Protein AF-A0AAU9QRF2-F1 (afdb_monomer_lite)

Foldseek 3Di:
DPPPPDAPDPLLVLLLVLCVVQPDDCCQNVDSVSSLVLLLVLLVCQQQVHDDDPSSVCSCVVSQQWPDDPCDPVHGTDGDPVVVVSNVVVVVD

Organism: NCBI:txid766224

Structure (mmCIF, N/CA/C/O backbone):
data_AF-A0AAU9QRF2-F1
#
_entry.id   AF-A0AAU9QRF2-F1
#
loop_
_atom_site.group_PDB
_atom_site.id
_atom_site.type_symbol
_atom_site.label_atom_id
_atom_site.label_alt_id
_atom_site.label_comp_id
_atom_site.label_asym_id
_atom_site.label_entity_id
_atom_site.label_seq_id
_atom_site.pdbx_PDB_ins_code
_atom_site.Cartn_x
_atom_site.Cartn_y
_atom_site.Cartn_z
_atom_site.occupancy
_atom_site.B_iso_or_equiv
_atom_site.auth_seq_id
_atom_site.auth_comp_id
_atom_site.auth_asym_id
_atom_site.auth_atom_id
_atom_site.pdbx_PDB_model_num
ATOM 1 N N . MET A 1 1 ? -15.509 -5.361 21.537 1.00 34.94 1 MET A N 1
ATOM 2 C CA . MET A 1 1 ? -16.467 -4.888 20.519 1.00 34.94 1 MET A CA 1
ATOM 3 C C . MET A 1 1 ? -15.704 -4.816 19.217 1.00 34.94 1 MET A C 1
ATOM 5 O O . MET A 1 1 ? -14.886 -3.920 19.064 1.00 34.94 1 MET A O 1
ATOM 9 N N . GLU A 1 2 ? -15.878 -5.808 18.352 1.00 42.56 2 GLU A N 1
ATOM 10 C CA . GLU A 1 2 ? -15.357 -5.758 16.988 1.00 42.56 2 GLU A CA 1
ATOM 11 C C . GLU A 1 2 ? -16.304 -4.854 16.198 1.00 42.56 2 GLU A C 1
ATOM 13 O O . GLU A 1 2 ? -17.461 -5.195 15.971 1.00 42.56 2 GLU A O 1
ATOM 18 N N . THR A 1 3 ? -15.869 -3.636 15.890 1.00 52.47 3 THR A N 1
ATOM 19 C CA . THR A 1 3 ? -16.588 -2.766 14.958 1.00 52.47 3 THR A CA 1
ATOM 20 C C . THR A 1 3 ? -16.525 -3.407 13.579 1.00 52.47 3 THR A C 1
ATOM 22 O O . THR A 1 3 ? -15.432 -3.544 13.030 1.00 52.47 3 THR A O 1
ATOM 25 N N . GLU A 1 4 ? -17.673 -3.797 13.021 1.00 57.62 4 GLU A N 1
ATOM 26 C CA . GLU A 1 4 ? -17.783 -4.210 11.620 1.00 57.62 4 GLU A CA 1
ATOM 27 C C . GLU A 1 4 ? -17.302 -3.056 10.730 1.00 57.62 4 GLU A C 1
ATOM 29 O O . GLU A 1 4 ? -17.999 -2.066 10.502 1.00 57.62 4 GLU A O 1
ATOM 34 N N . GLN A 1 5 ? -16.059 -3.148 10.264 1.00 62.62 5 GLN A N 1
ATOM 35 C CA . GLN A 1 5 ? -15.501 -2.191 9.326 1.00 62.62 5 GLN A CA 1
ATOM 36 C C . GLN A 1 5 ? -16.212 -2.399 7.982 1.00 62.62 5 GLN A C 1
ATOM 38 O O . GLN A 1 5 ? -15.988 -3.393 7.293 1.00 62.62 5 GLN A O 1
ATOM 43 N N . GLN A 1 6 ? -17.093 -1.474 7.598 1.00 67.81 6 GLN A N 1
ATOM 44 C CA . GLN A 1 6 ? -17.797 -1.566 6.320 1.00 67.81 6 GLN A CA 1
ATOM 45 C C . GLN A 1 6 ? -16.833 -1.243 5.167 1.00 67.81 6 GLN A C 1
ATOM 47 O O . GLN A 1 6 ? -16.531 -0.081 4.883 1.00 67.81 6 GLN A O 1
ATOM 52 N N . PHE A 1 7 ? -16.322 -2.279 4.501 1.00 78.44 7 PHE A N 1
ATOM 53 C CA . PHE A 1 7 ? -15.449 -2.124 3.339 1.00 78.44 7 PHE A CA 1
ATOM 54 C C . PHE A 1 7 ? -16.259 -1.752 2.098 1.00 78.44 7 PHE A C 1
ATOM 56 O O . PHE A 1 7 ? -17.249 -2.401 1.765 1.00 78.44 7 PHE A O 1
ATOM 63 N N . LYS A 1 8 ? -15.819 -0.714 1.376 1.00 78.94 8 LYS A N 1
ATOM 64 C CA . LYS A 1 8 ? -16.494 -0.267 0.147 1.00 78.94 8 LYS A CA 1
ATOM 65 C C . LYS A 1 8 ? -16.282 -1.228 -1.027 1.00 78.94 8 LYS A C 1
ATOM 67 O O . LYS A 1 8 ? -17.081 -1.227 -1.955 1.00 78.94 8 LYS A O 1
ATOM 72 N N . ASN A 1 9 ? -15.193 -2.000 -1.021 1.00 85.94 9 ASN A N 1
ATOM 73 C CA . ASN A 1 9 ? -14.857 -2.977 -2.057 1.00 85.94 9 ASN A CA 1
ATOM 74 C C . ASN A 1 9 ? -13.866 -4.039 -1.525 1.00 85.94 9 ASN A C 1
ATOM 76 O O . ASN A 1 9 ? -13.371 -3.938 -0.405 1.00 85.94 9 ASN A O 1
ATOM 80 N N . GLN A 1 10 ? -13.551 -5.047 -2.345 1.00 89.00 10 GLN A N 1
ATOM 81 C CA . GLN A 1 10 ? -12.631 -6.134 -1.977 1.00 89.00 10 GLN A CA 1
ATOM 82 C C . GLN A 1 10 ? -11.171 -5.680 -1.790 1.00 89.00 10 GLN A C 1
ATOM 84 O O . GLN A 1 10 ? -10.466 -6.228 -0.948 1.00 89.00 10 GLN A O 1
ATOM 89 N N . ILE A 1 11 ? -10.708 -4.666 -2.529 1.00 90.88 11 ILE A N 1
ATOM 90 C CA . ILE A 1 11 ? -9.347 -4.120 -2.374 1.00 90.88 11 ILE A CA 1
ATOM 91 C C . ILE A 1 11 ? -9.194 -3.468 -0.997 1.00 90.88 11 ILE A C 1
ATOM 93 O O . ILE A 1 11 ? -8.170 -3.640 -0.344 1.00 90.88 11 ILE A O 1
ATOM 97 N N . ASP A 1 12 ? -10.220 -2.764 -0.528 1.00 93.06 12 ASP A N 1
ATOM 98 C CA . ASP A 1 12 ? -10.247 -2.138 0.791 1.00 93.06 12 ASP A CA 1
ATOM 99 C C . ASP A 1 12 ? -10.075 -3.171 1.910 1.00 93.06 12 ASP A C 1
ATOM 101 O O . ASP A 1 12 ? -9.296 -2.947 2.836 1.00 93.06 12 ASP A O 1
ATOM 105 N N . GLN A 1 13 ? -10.742 -4.320 1.783 1.00 92.19 13 GLN A N 1
ATOM 106 C CA . GLN A 1 13 ? -10.588 -5.435 2.713 1.00 92.19 13 GLN A CA 1
ATOM 107 C C . GLN A 1 13 ? -9.174 -6.030 2.655 1.00 92.19 13 GLN A C 1
ATOM 109 O O . GLN A 1 13 ? -8.562 -6.247 3.696 1.00 92.19 13 GLN A O 1
ATOM 114 N N . ILE A 1 14 ? -8.619 -6.239 1.456 1.00 93.62 14 ILE A N 1
ATOM 115 C CA . ILE A 1 14 ? -7.247 -6.748 1.286 1.00 93.62 14 ILE A CA 1
ATOM 116 C C . ILE A 1 14 ? -6.232 -5.810 1.947 1.00 93.62 14 ILE A C 1
ATOM 118 O O . ILE A 1 14 ? -5.349 -6.263 2.674 1.00 93.62 14 ILE A O 1
ATOM 122 N N . ILE A 1 15 ? -6.356 -4.499 1.719 1.00 94.75 15 ILE A N 1
ATOM 123 C CA . ILE A 1 15 ? -5.468 -3.498 2.320 1.00 94.75 15 ILE A CA 1
ATOM 124 C C . ILE A 1 15 ? -5.584 -3.546 3.843 1.00 94.75 15 ILE A C 1
ATOM 126 O O . ILE A 1 15 ? -4.559 -3.599 4.522 1.00 94.75 15 ILE A O 1
ATOM 130 N N . TYR A 1 16 ? -6.807 -3.569 4.375 1.00 95.12 16 TYR A N 1
ATOM 131 C CA . TYR A 1 16 ? -7.024 -3.661 5.814 1.00 95.12 16 TYR A CA 1
ATOM 132 C C . TYR A 1 16 ? -6.375 -4.907 6.413 1.00 95.12 16 TYR A C 1
ATOM 134 O O . TYR A 1 16 ? -5.611 -4.802 7.368 1.00 95.12 16 TYR A O 1
ATOM 142 N N . ASP A 1 17 ? -6.608 -6.075 5.820 1.00 94.25 17 ASP A N 1
ATOM 143 C CA . ASP A 1 17 ? -6.053 -7.338 6.298 1.00 94.25 17 ASP A CA 1
ATOM 144 C C . ASP A 1 17 ? -4.522 -7.346 6.282 1.00 94.25 17 ASP A C 1
ATOM 146 O O . ASP A 1 17 ? -3.895 -7.802 7.240 1.00 94.25 17 ASP A O 1
ATOM 150 N N . LEU A 1 18 ? -3.904 -6.835 5.213 1.00 95.44 18 LEU A N 1
ATOM 151 C CA . LEU A 1 18 ? -2.447 -6.778 5.089 1.00 95.44 18 LEU A CA 1
ATOM 152 C C . LEU A 1 18 ? -1.825 -5.885 6.162 1.00 95.44 18 LEU A C 1
ATOM 154 O O . LEU A 1 18 ? -0.845 -6.282 6.796 1.00 95.44 18 LEU A O 1
ATOM 158 N N . PHE A 1 19 ? -2.382 -4.693 6.380 1.00 95.56 19 PHE A N 1
ATOM 159 C CA . PHE A 1 19 ? -1.849 -3.748 7.358 1.00 95.56 19 PHE A CA 1
ATOM 160 C C . PHE A 1 19 ? -2.132 -4.187 8.792 1.00 95.56 19 PHE A C 1
ATOM 162 O O . PHE A 1 19 ? -1.208 -4.194 9.600 1.00 95.56 19 PHE A O 1
ATOM 169 N N . SER A 1 20 ? -3.351 -4.628 9.099 1.00 93.00 20 SER A N 1
ATOM 170 C CA . SER A 1 20 ? -3.725 -5.082 10.444 1.00 93.00 20 SER A CA 1
ATOM 171 C C . SER A 1 20 ? -2.916 -6.298 10.903 1.00 93.00 20 SER A C 1
ATOM 173 O O . SER A 1 20 ? -2.643 -6.437 12.091 1.00 93.00 20 SER A O 1
ATOM 175 N N . LYS A 1 21 ? -2.491 -7.171 9.978 1.00 92.56 21 LYS A N 1
ATOM 176 C CA . LYS A 1 21 ? -1.693 -8.366 10.309 1.00 92.56 21 LYS A CA 1
ATOM 177 C C . LYS A 1 21 ? -0.188 -8.108 10.380 1.00 92.56 21 LYS A C 1
ATOM 179 O O . LYS A 1 21 ? 0.515 -8.858 11.051 1.00 92.56 21 LYS A O 1
ATOM 184 N N . ARG A 1 22 ? 0.335 -7.121 9.642 1.00 91.38 22 ARG A N 1
ATOM 185 C CA . ARG A 1 22 ? 1.788 -6.993 9.395 1.00 91.38 22 ARG A CA 1
ATOM 186 C C . ARG A 1 22 ? 2.393 -5.677 9.856 1.00 91.38 22 ARG A C 1
ATOM 188 O O . ARG A 1 22 ? 3.605 -5.619 10.059 1.00 91.38 22 ARG A O 1
ATOM 195 N N . TRP A 1 23 ? 1.599 -4.618 9.974 1.00 92.00 23 TRP A N 1
ATOM 196 C CA . TRP A 1 23 ? 2.092 -3.294 10.326 1.00 92.00 23 TRP A CA 1
ATOM 197 C C . TRP A 1 23 ? 2.022 -3.065 11.834 1.00 92.00 23 TRP A C 1
ATOM 199 O O . TRP A 1 23 ? 0.992 -3.291 12.460 1.00 92.00 23 TRP A O 1
ATOM 209 N N . VAL A 1 24 ? 3.114 -2.561 12.409 1.00 87.88 24 VAL A N 1
ATOM 210 C CA . VAL A 1 24 ? 3.178 -2.170 13.821 1.00 87.88 24 VAL A CA 1
ATOM 211 C C . VAL A 1 24 ? 3.185 -0.648 13.892 1.00 87.88 24 VAL A C 1
ATOM 213 O O . VAL A 1 24 ? 4.109 -0.004 13.397 1.00 87.88 24 VAL A O 1
ATOM 216 N N . GLY A 1 25 ? 2.136 -0.072 14.480 1.00 87.31 25 GLY A N 1
ATOM 217 C CA . GLY A 1 25 ? 1.992 1.371 14.667 1.00 87.31 25 GLY A CA 1
ATOM 218 C C . GLY A 1 25 ? 0.564 1.851 14.428 1.00 87.31 25 GLY A C 1
ATOM 219 O O . GLY A 1 25 ? 0.086 1.862 13.293 1.00 87.31 25 GLY A O 1
ATOM 220 N N . GLU A 1 26 ? -0.082 2.311 15.499 1.00 86.56 26 GLU A N 1
ATOM 221 C CA . GLU A 1 26 ? -1.483 2.750 15.484 1.00 86.56 26 GLU A CA 1
ATOM 222 C C . GLU A 1 26 ? -1.731 3.941 14.560 1.00 86.56 26 GLU A C 1
ATOM 224 O O . GLU A 1 26 ? -2.811 4.065 13.997 1.00 86.56 26 GLU A O 1
ATOM 229 N N . SER A 1 27 ? -0.726 4.787 14.322 1.00 89.19 27 SER A N 1
ATOM 230 C CA . SER A 1 27 ? -0.856 5.930 13.409 1.00 89.19 27 SER A CA 1
ATOM 231 C C . SER A 1 27 ? -1.194 5.529 11.969 1.00 89.19 27 SER A C 1
ATOM 233 O O . SER A 1 27 ? -1.766 6.332 11.234 1.00 89.19 27 SER A O 1
ATOM 235 N N . VAL A 1 28 ? -0.853 4.301 11.566 1.00 90.94 28 VAL A N 1
ATOM 236 C CA . VAL A 1 28 ? -1.178 3.744 10.247 1.00 90.94 28 VAL A CA 1
ATOM 237 C C . VAL A 1 28 ? -2.383 2.813 10.326 1.00 90.94 28 VAL A C 1
ATOM 239 O O . VAL A 1 28 ? -3.204 2.816 9.414 1.00 90.94 28 VAL A O 1
ATOM 242 N N . THR A 1 29 ? -2.513 2.025 11.397 1.00 92.94 29 THR A N 1
ATOM 243 C CA . THR A 1 29 ? -3.589 1.031 11.524 1.00 92.94 29 THR A CA 1
ATOM 244 C C . THR A 1 29 ? -4.896 1.587 12.099 1.00 92.94 29 THR A C 1
ATOM 246 O O . THR A 1 29 ? -5.891 0.870 12.131 1.00 92.94 29 THR A O 1
ATOM 249 N N . CYS A 1 30 ? -4.943 2.863 12.498 1.00 90.06 30 CYS A N 1
ATOM 250 C CA . CYS A 1 30 ? -6.137 3.500 13.066 1.00 90.06 30 CYS A CA 1
ATOM 251 C C . CYS A 1 30 ? -7.321 3.607 12.097 1.00 90.06 30 CYS A C 1
ATOM 253 O O . CYS A 1 30 ? -8.461 3.759 12.531 1.00 90.06 30 CYS A O 1
ATOM 255 N N . SER A 1 31 ? -7.072 3.589 10.786 1.00 92.81 31 SER A N 1
ATOM 256 C CA . SER A 1 31 ? -8.126 3.693 9.780 1.00 92.81 31 SER A CA 1
ATOM 257 C C . SER A 1 31 ? -7.680 3.142 8.432 1.00 92.81 31 SER A C 1
ATOM 259 O O . SER A 1 31 ? -6.505 3.199 8.068 1.00 92.81 31 SER A O 1
ATOM 261 N N . LEU A 1 32 ? -8.648 2.677 7.643 1.00 93.06 32 LEU A N 1
ATOM 262 C CA . LEU A 1 32 ? -8.404 2.236 6.272 1.00 93.06 32 LEU A CA 1
ATOM 263 C C . LEU A 1 32 ? -7.797 3.348 5.400 1.00 93.06 32 LEU A C 1
ATOM 265 O O . LEU A 1 32 ? -6.944 3.074 4.558 1.00 93.06 32 LEU A O 1
ATOM 269 N N . ASP A 1 33 ? -8.200 4.603 5.599 1.00 93.00 33 ASP A N 1
ATOM 270 C CA . ASP A 1 33 ? -7.651 5.727 4.836 1.00 93.00 33 ASP A CA 1
ATOM 271 C C . ASP A 1 33 ? -6.177 5.984 5.185 1.00 93.00 33 ASP A C 1
ATOM 273 O O . ASP A 1 33 ? -5.372 6.237 4.285 1.00 93.00 33 ASP A O 1
ATOM 277 N N . ALA A 1 34 ? -5.783 5.830 6.456 1.00 94.19 34 ALA A N 1
ATOM 278 C CA . ALA A 1 34 ? -4.379 5.893 6.864 1.00 94.19 34 ALA A CA 1
ATOM 279 C C . ALA A 1 34 ? -3.550 4.754 6.244 1.00 94.19 34 ALA A C 1
ATOM 281 O O . ALA A 1 34 ? -2.464 5.003 5.712 1.00 94.19 34 ALA A O 1
ATOM 282 N N . MET A 1 35 ? -4.087 3.531 6.215 1.00 95.62 35 MET A N 1
ATOM 283 C CA . MET A 1 35 ? -3.447 2.385 5.555 1.00 95.62 35 MET A CA 1
ATOM 284 C C . MET A 1 35 ? -3.277 2.618 4.047 1.00 95.62 35 MET A C 1
ATOM 286 O O . MET A 1 35 ? -2.188 2.426 3.505 1.00 95.62 35 MET A O 1
ATOM 290 N N . LYS A 1 36 ? -4.319 3.105 3.358 1.00 95.56 36 LYS A N 1
ATOM 291 C CA . LYS A 1 36 ? -4.259 3.455 1.928 1.00 95.56 36 LYS A CA 1
ATOM 292 C C . LYS A 1 36 ? -3.242 4.557 1.652 1.00 95.56 36 LYS A C 1
ATOM 294 O O . LYS A 1 36 ? -2.463 4.442 0.708 1.00 95.56 36 LYS A O 1
ATOM 299 N N . LYS A 1 37 ? -3.203 5.593 2.493 1.00 95.44 37 LYS A N 1
ATOM 300 C CA . LYS A 1 37 ? -2.215 6.675 2.399 1.00 95.44 37 LYS A CA 1
ATOM 301 C C . LYS A 1 37 ? -0.793 6.146 2.547 1.00 95.44 37 LYS A C 1
ATOM 303 O O . LYS A 1 37 ? 0.085 6.513 1.764 1.00 95.44 37 LYS A O 1
ATOM 308 N N . GLN A 1 38 ? -0.567 5.257 3.513 1.00 96.12 38 GLN A N 1
ATOM 309 C CA . GLN A 1 38 ? 0.730 4.621 3.709 1.00 96.12 38 GLN A CA 1
ATOM 310 C C . GLN A 1 38 ? 1.107 3.727 2.519 1.00 96.12 38 GLN A C 1
ATOM 312 O O . GLN A 1 38 ? 2.247 3.786 2.061 1.00 96.12 38 GLN A O 1
ATOM 317 N N . LEU A 1 39 ? 0.165 2.949 1.975 1.00 96.75 39 LEU A N 1
ATOM 318 C CA . LEU A 1 39 ? 0.383 2.130 0.780 1.00 96.75 39 LEU A CA 1
ATOM 319 C C . LEU A 1 39 ? 0.762 2.989 -0.433 1.00 96.75 39 LEU A C 1
ATOM 321 O O . LEU A 1 39 ? 1.762 2.705 -1.087 1.00 96.75 39 LEU A O 1
ATOM 325 N N . HIS A 1 40 ? 0.019 4.067 -0.697 1.00 96.44 40 HIS A N 1
ATOM 326 C CA . HIS A 1 40 ? 0.313 5.004 -1.784 1.00 96.44 40 HIS A CA 1
ATOM 327 C C . HIS A 1 40 ? 1.712 5.617 -1.645 1.00 96.44 40 HIS A C 1
ATOM 329 O O . HIS A 1 40 ? 2.475 5.661 -2.614 1.00 96.44 40 HIS A O 1
ATOM 335 N N . LYS A 1 41 ? 2.080 6.054 -0.431 1.00 95.31 41 LYS A N 1
ATOM 336 C CA . LYS A 1 41 ? 3.429 6.556 -0.144 1.00 95.31 41 LYS A CA 1
ATOM 337 C C . LYS A 1 41 ? 4.486 5.495 -0.455 1.00 95.31 41 LYS A C 1
ATOM 339 O O . LYS A 1 41 ? 5.420 5.778 -1.193 1.00 95.31 41 LYS A O 1
ATOM 344 N N . ASN A 1 42 ? 4.322 4.278 0.061 1.00 95.25 42 ASN A N 1
ATOM 345 C CA . ASN A 1 42 ? 5.294 3.203 -0.131 1.00 95.25 42 ASN A CA 1
ATOM 346 C C . ASN A 1 42 ? 5.465 2.846 -1.618 1.00 95.25 42 ASN A C 1
ATOM 348 O O . ASN A 1 42 ? 6.591 2.674 -2.079 1.00 95.25 42 ASN A O 1
ATOM 352 N N . LEU A 1 43 ? 4.366 2.774 -2.379 1.00 95.38 43 LEU A N 1
ATOM 353 C CA . LEU A 1 43 ? 4.403 2.502 -3.820 1.00 95.38 43 LEU A CA 1
ATOM 354 C C . LEU A 1 43 ? 5.103 3.634 -4.580 1.00 95.38 43 LEU A C 1
ATOM 356 O O . LEU A 1 43 ? 5.934 3.364 -5.444 1.00 95.38 43 LEU A O 1
ATOM 360 N N . THR A 1 44 ? 4.818 4.890 -4.223 1.00 93.81 44 THR A N 1
ATOM 361 C CA . THR A 1 44 ? 5.503 6.070 -4.777 1.00 93.81 44 THR A CA 1
ATOM 362 C C . THR A 1 44 ? 7.004 6.006 -4.507 1.00 93.81 44 THR A C 1
ATOM 364 O O . THR A 1 44 ? 7.802 6.183 -5.426 1.00 93.81 44 THR A O 1
ATOM 367 N N . ASP A 1 45 ? 7.389 5.693 -3.268 1.00 91.88 45 ASP A N 1
ATOM 368 C CA . ASP A 1 45 ? 8.787 5.565 -2.865 1.00 91.88 45 ASP A CA 1
ATOM 369 C C . ASP A 1 45 ? 9.489 4.483 -3.702 1.00 91.88 45 ASP A C 1
ATOM 371 O O . ASP A 1 45 ? 10.526 4.745 -4.307 1.00 91.88 45 ASP A O 1
ATOM 375 N N . GLN A 1 46 ? 8.888 3.298 -3.840 1.00 90.75 46 GLN A N 1
ATOM 376 C CA . GLN A 1 46 ? 9.469 2.196 -4.617 1.00 90.75 46 GLN A CA 1
ATOM 377 C C . GLN A 1 46 ? 9.585 2.482 -6.118 1.00 90.75 46 GLN A C 1
ATOM 379 O O . GLN A 1 46 ? 10.592 2.124 -6.733 1.00 90.75 46 GLN A O 1
ATOM 384 N N . VAL A 1 47 ? 8.579 3.123 -6.719 1.00 91.06 47 VAL A N 1
ATOM 385 C CA . VAL A 1 47 ? 8.616 3.505 -8.141 1.00 91.06 47 VAL A CA 1
ATOM 386 C C . VAL A 1 47 ? 9.689 4.567 -8.394 1.00 91.06 47 VAL A C 1
ATOM 388 O O . VAL A 1 47 ? 10.345 4.529 -9.431 1.00 91.06 47 VAL A O 1
ATOM 391 N N . ASN A 1 48 ? 9.942 5.454 -7.431 1.00 89.69 48 ASN A N 1
ATOM 392 C CA . ASN A 1 48 ? 10.996 6.467 -7.521 1.00 89.69 48 ASN A CA 1
ATOM 393 C C . ASN A 1 48 ? 12.388 5.952 -7.111 1.00 89.69 48 ASN A C 1
ATOM 395 O O . ASN A 1 48 ? 13.362 6.699 -7.167 1.00 89.69 48 ASN A O 1
ATOM 399 N N . GLY A 1 49 ? 12.505 4.681 -6.711 1.00 87.25 49 GLY A N 1
ATOM 400 C CA . GLY A 1 49 ? 13.770 4.083 -6.280 1.00 87.25 49 GLY A CA 1
ATOM 401 C C . GLY A 1 49 ? 14.192 4.451 -4.855 1.00 87.25 49 GLY A C 1
ATOM 402 O O . GLY A 1 49 ? 15.337 4.205 -4.477 1.00 87.25 49 GLY A O 1
ATOM 403 N N . TYR A 1 50 ? 13.289 5.010 -4.050 1.00 88.31 50 TYR A N 1
ATOM 404 C CA . TYR A 1 50 ? 13.513 5.230 -2.628 1.00 88.31 50 TYR A CA 1
ATOM 405 C C . TYR A 1 50 ? 13.291 3.950 -1.827 1.00 88.31 50 TYR A C 1
ATOM 407 O O . TYR A 1 50 ? 12.466 3.095 -2.157 1.00 88.31 50 TYR A O 1
ATOM 415 N N . TRP A 1 51 ? 14.040 3.821 -0.734 1.00 83.94 51 TRP A N 1
ATOM 416 C CA . TRP A 1 51 ? 13.921 2.683 0.164 1.00 83.94 51 TRP A CA 1
ATOM 417 C C . TRP A 1 51 ? 12.581 2.703 0.907 1.00 83.94 51 TRP A C 1
ATOM 419 O O . TRP A 1 51 ? 12.172 3.724 1.456 1.00 83.94 51 TRP A O 1
ATOM 429 N N . SER A 1 52 ? 11.933 1.544 0.978 1.00 82.94 52 SER A N 1
ATOM 430 C CA . SER A 1 52 ? 10.836 1.278 1.905 1.00 82.94 52 SER A CA 1
ATOM 431 C C . SER A 1 52 ? 11.264 0.179 2.870 1.00 82.94 52 SER A C 1
ATOM 433 O O . SER A 1 52 ? 11.938 -0.767 2.454 1.00 82.94 52 SER A O 1
ATOM 435 N N . GLY A 1 53 ? 10.834 0.260 4.131 1.00 88.56 53 GLY A N 1
ATOM 436 C CA . GLY A 1 53 ? 11.082 -0.793 5.117 1.00 88.56 53 GLY A CA 1
ATOM 437 C C . GLY A 1 53 ? 10.624 -2.176 4.643 1.00 88.56 53 GLY A C 1
ATOM 438 O O . GLY A 1 53 ? 9.705 -2.295 3.832 1.00 88.56 53 GLY A O 1
ATOM 439 N N . HIS A 1 54 ? 11.242 -3.232 5.174 1.00 91.38 54 HIS A N 1
ATOM 440 C CA . HIS A 1 54 ? 10.974 -4.615 4.764 1.00 91.38 54 HIS A CA 1
ATOM 441 C C . HIS A 1 54 ? 9.478 -4.972 4.841 1.00 91.38 54 HIS A C 1
ATOM 443 O O . HIS A 1 54 ? 8.914 -5.493 3.884 1.00 91.38 54 HIS A O 1
ATOM 449 N N . THR A 1 55 ? 8.799 -4.603 5.930 1.00 94.56 55 THR A N 1
ATOM 450 C CA . THR A 1 55 ? 7.349 -4.807 6.088 1.00 94.56 55 THR A CA 1
ATOM 451 C C . THR A 1 55 ? 6.532 -4.102 5.005 1.00 94.56 55 THR A C 1
ATOM 453 O O . THR A 1 55 ? 5.643 -4.709 4.413 1.00 94.56 55 THR A O 1
ATOM 456 N N . ALA A 1 56 ? 6.851 -2.837 4.710 1.00 94.12 56 ALA A N 1
ATOM 457 C CA . ALA A 1 56 ? 6.189 -2.080 3.650 1.00 94.12 56 ALA A CA 1
ATOM 458 C C . ALA A 1 56 ? 6.351 -2.776 2.295 1.00 94.12 56 ALA A C 1
ATOM 460 O O . ALA A 1 56 ? 5.378 -2.916 1.555 1.00 94.12 56 ALA A O 1
ATOM 461 N N . TYR A 1 57 ? 7.567 -3.245 2.003 1.00 93.94 57 TYR A N 1
ATOM 462 C CA . TYR A 1 57 ? 7.875 -3.965 0.775 1.00 93.94 57 TYR A CA 1
ATOM 463 C C . TYR A 1 57 ? 7.015 -5.220 0.608 1.00 93.94 57 TYR A C 1
ATOM 465 O O . TYR A 1 57 ? 6.360 -5.387 -0.420 1.00 93.94 57 TYR A O 1
ATOM 473 N N . HIS A 1 58 ? 6.949 -6.056 1.647 1.00 94.12 58 HIS A N 1
ATOM 474 C CA . HIS A 1 58 ? 6.133 -7.272 1.636 1.00 94.12 58 HIS A CA 1
ATOM 475 C C . HIS A 1 58 ? 4.648 -6.986 1.448 1.00 94.12 58 HIS A C 1
ATOM 477 O O . HIS A 1 58 ? 3.994 -7.690 0.690 1.00 94.12 58 HIS A O 1
ATOM 483 N N . ILE A 1 59 ? 4.114 -5.934 2.071 1.00 96.25 59 ILE A N 1
ATOM 484 C CA . ILE A 1 59 ? 2.711 -5.539 1.874 1.00 96.25 59 ILE A CA 1
ATOM 485 C C . ILE A 1 59 ? 2.431 -5.200 0.404 1.00 96.25 59 ILE A C 1
ATOM 487 O O . ILE A 1 59 ? 1.418 -5.630 -0.144 1.00 96.25 59 ILE A O 1
ATOM 491 N N . MET A 1 60 ? 3.322 -4.451 -0.251 1.00 96.25 60 MET A N 1
ATOM 492 C CA . MET A 1 60 ? 3.144 -4.069 -1.656 1.00 96.25 60 MET A CA 1
ATOM 493 C C . MET A 1 60 ? 3.225 -5.266 -2.607 1.00 96.25 60 MET A C 1
ATOM 495 O O . MET A 1 60 ? 2.453 -5.340 -3.564 1.00 96.25 60 MET A O 1
ATOM 499 N N . VAL A 1 61 ? 4.158 -6.184 -2.351 1.00 95.50 61 VAL A N 1
ATOM 500 C CA . VAL A 1 61 ? 4.373 -7.377 -3.177 1.00 95.50 61 VAL A CA 1
ATOM 501 C C . VAL A 1 61 ? 3.260 -8.399 -2.971 1.00 95.50 61 VAL A C 1
ATOM 503 O O . VAL A 1 61 ? 2.616 -8.803 -3.935 1.00 95.50 61 VAL A O 1
ATOM 506 N N . GLU A 1 62 ? 2.982 -8.789 -1.729 1.00 94.69 62 GLU A N 1
ATOM 507 C CA . GLU A 1 62 ? 1.973 -9.811 -1.440 1.00 94.69 62 GLU A CA 1
ATOM 508 C C . GLU A 1 62 ? 0.546 -9.327 -1.684 1.00 94.69 62 GLU A C 1
ATOM 510 O O . GLU A 1 62 ? -0.308 -10.110 -2.093 1.00 94.69 62 GLU A O 1
ATOM 515 N N . GLY A 1 63 ? 0.289 -8.029 -1.501 1.00 93.94 63 GLY A N 1
ATOM 516 C CA . GLY A 1 63 ? -0.970 -7.416 -1.916 1.00 93.94 63 GLY A CA 1
ATOM 517 C C . GLY A 1 63 ? -1.142 -7.335 -3.433 1.00 93.94 63 GLY A C 1
ATOM 518 O O . GLY A 1 63 ? -2.184 -6.889 -3.903 1.00 93.94 63 GLY A O 1
ATOM 519 N N . GLY A 1 64 ? -0.134 -7.740 -4.211 1.00 95.50 64 GLY A N 1
ATOM 520 C CA . GLY A 1 64 ? -0.191 -7.772 -5.665 1.00 95.50 64 GLY A CA 1
ATOM 521 C C . GLY A 1 64 ? -0.132 -6.394 -6.314 1.00 95.50 64 GLY A C 1
ATOM 522 O O . GLY A 1 64 ? -0.512 -6.272 -7.474 1.00 95.50 64 GLY A O 1
ATOM 523 N N . PHE A 1 65 ? 0.328 -5.355 -5.610 1.00 96.38 65 PHE A N 1
ATOM 524 C CA . PHE A 1 65 ? 0.431 -3.984 -6.131 1.00 96.38 65 PHE A CA 1
ATOM 525 C C . PHE A 1 65 ? 1.767 -3.721 -6.839 1.00 96.38 65 PHE A C 1
ATOM 527 O O . PHE A 1 65 ? 1.837 -2.909 -7.763 1.00 96.38 65 PHE A O 1
ATOM 534 N N . LEU A 1 66 ? 2.828 -4.412 -6.424 1.00 95.88 66 LEU A N 1
ATOM 535 C CA . LEU A 1 66 ? 4.190 -4.225 -6.918 1.00 95.88 66 LEU A CA 1
ATOM 536 C C . LEU A 1 66 ? 4.757 -5.550 -7.427 1.00 95.88 66 LEU A C 1
ATOM 538 O O . LEU A 1 66 ? 4.610 -6.583 -6.780 1.00 95.88 66 LEU A O 1
ATOM 542 N N . ILE A 1 67 ? 5.430 -5.519 -8.577 1.00 93.62 67 ILE A N 1
ATOM 543 C CA . ILE A 1 67 ? 6.153 -6.687 -9.084 1.00 93.62 67 ILE A CA 1
ATOM 544 C C . ILE A 1 67 ? 7.372 -6.927 -8.193 1.00 93.62 67 ILE A C 1
ATOM 546 O O . ILE A 1 67 ? 8.219 -6.037 -8.050 1.00 93.62 67 ILE A O 1
ATOM 550 N N . ASP A 1 68 ? 7.484 -8.135 -7.634 1.00 90.44 68 ASP A N 1
ATOM 551 C CA . ASP A 1 68 ? 8.694 -8.533 -6.924 1.00 90.44 68 ASP A CA 1
ATOM 552 C C . ASP A 1 68 ? 9.851 -8.662 -7.911 1.00 90.44 68 ASP A C 1
ATOM 554 O O . ASP A 1 68 ? 9.871 -9.514 -8.800 1.00 90.44 68 ASP A O 1
ATOM 558 N N . ALA A 1 69 ? 10.812 -7.764 -7.782 1.00 82.56 69 ALA A N 1
ATOM 559 C CA . ALA A 1 69 ? 11.993 -7.750 -8.617 1.00 82.56 69 ALA A CA 1
ATOM 560 C C . ALA A 1 69 ? 13.143 -7.138 -7.836 1.00 82.56 69 ALA A C 1
ATOM 562 O O . 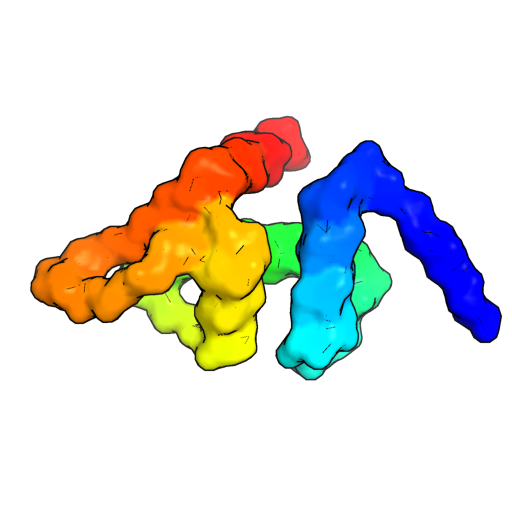ALA A 1 69 ? 12.979 -6.127 -7.148 1.00 82.56 69 ALA A O 1
ATOM 563 N N . LYS A 1 70 ? 14.345 -7.694 -7.981 1.00 72.06 70 LYS A N 1
ATOM 564 C CA . LYS A 1 70 ? 15.548 -7.014 -7.493 1.00 72.06 70 LYS A CA 1
ATOM 565 C C . LYS A 1 70 ? 15.699 -5.681 -8.229 1.00 72.06 70 LYS A C 1
ATOM 567 O O . LYS A 1 70 ? 15.391 -5.587 -9.417 1.00 72.06 70 LYS A O 1
ATOM 572 N N . HIS A 1 71 ? 16.206 -4.659 -7.539 1.00 64.94 71 HIS A N 1
ATOM 573 C CA . HIS A 1 71 ? 16.728 -3.485 -8.234 1.00 64.94 71 HIS A CA 1
ATOM 574 C C . HIS A 1 71 ? 17.948 -3.932 -9.038 1.00 64.94 71 HIS A C 1
ATOM 576 O O . HIS A 1 71 ? 19.044 -4.067 -8.504 1.00 64.94 71 HIS A O 1
ATOM 582 N N . VAL A 1 72 ? 17.742 -4.227 -10.317 1.00 62.44 72 VAL A N 1
ATOM 583 C CA . VAL A 1 72 ? 18.824 -4.559 -11.240 1.00 62.44 72 VAL A CA 1
ATOM 584 C C . VAL A 1 72 ? 19.183 -3.279 -11.986 1.00 62.44 72 VAL A C 1
ATOM 586 O O . VAL A 1 72 ? 18.353 -2.722 -12.707 1.00 62.44 72 VAL A O 1
ATOM 589 N N . ASN A 1 73 ? 20.414 -2.802 -11.797 1.00 64.19 73 ASN A N 1
ATOM 590 C CA . ASN A 1 73 ? 21.009 -1.679 -12.532 1.00 64.19 73 ASN A CA 1
ATOM 591 C C . ASN A 1 73 ? 20.227 -0.356 -12.424 1.00 64.19 73 ASN A C 1
ATOM 593 O O . ASN A 1 73 ? 20.009 0.316 -13.429 1.00 64.19 73 ASN A O 1
ATOM 597 N N . GLY A 1 74 ? 19.750 -0.003 -11.224 1.00 63.84 74 GLY A N 1
ATOM 598 C CA . GLY A 1 74 ? 19.061 1.274 -10.988 1.00 63.84 74 GLY A CA 1
ATOM 599 C C . GLY A 1 74 ? 17.695 1.406 -11.670 1.00 63.84 74 GLY A C 1
ATOM 600 O O . GLY A 1 74 ? 17.121 2.491 -11.678 1.00 63.84 74 GLY A O 1
ATOM 601 N N . LYS A 1 75 ? 17.147 0.323 -12.241 1.00 67.38 75 LYS A N 1
ATOM 602 C CA . LYS A 1 75 ? 15.813 0.366 -12.845 1.00 67.38 75 LYS A CA 1
ATOM 603 C C . LYS A 1 75 ? 14.743 0.480 -11.749 1.00 67.38 75 LYS A C 1
ATOM 605 O O . LYS A 1 75 ? 14.821 -0.261 -10.760 1.00 67.38 75 LYS A O 1
ATOM 610 N N . PRO A 1 76 ? 13.757 1.379 -11.911 1.00 73.25 76 PRO A N 1
ATOM 611 C CA . PRO A 1 76 ? 12.662 1.522 -10.963 1.00 73.25 76 PRO A CA 1
ATOM 612 C C . PRO A 1 76 ? 11.801 0.258 -10.934 1.00 73.25 76 PRO A C 1
ATOM 614 O O . PRO A 1 76 ? 11.654 -0.439 -11.948 1.00 73.25 76 PRO A O 1
ATOM 617 N N . LYS A 1 77 ? 11.232 -0.049 -9.764 1.00 86.12 77 LYS A N 1
ATOM 618 C CA . LYS A 1 77 ? 10.283 -1.158 -9.638 1.00 86.12 77 LYS A CA 1
ATOM 619 C C . LYS A 1 77 ? 8.992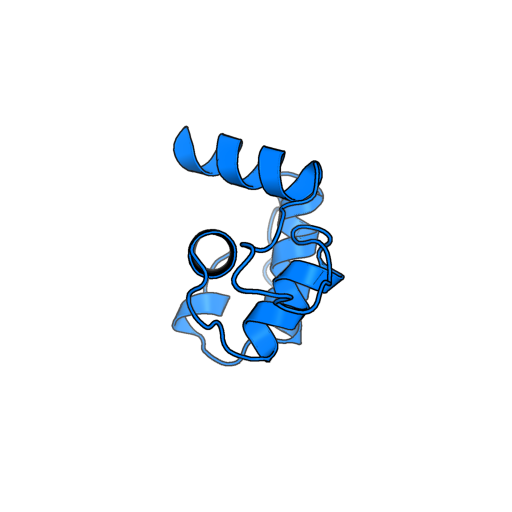 -0.820 -10.375 1.00 86.12 77 LYS A C 1
ATOM 621 O O . LYS A 1 77 ? 8.606 0.341 -10.494 1.00 86.12 77 LYS A O 1
ATOM 626 N N . LYS A 1 78 ? 8.332 -1.855 -10.888 1.00 91.44 78 LYS A N 1
ATOM 627 C CA . LYS A 1 78 ? 7.115 -1.718 -11.687 1.00 91.44 78 LYS A CA 1
ATOM 628 C C . LYS A 1 78 ? 5.889 -2.071 -10.860 1.00 91.44 78 LYS A C 1
ATOM 630 O O . LYS A 1 78 ? 5.887 -3.071 -10.143 1.00 91.44 78 LYS A O 1
ATOM 635 N N . LEU A 1 79 ? 4.847 -1.263 -11.009 1.00 95.25 79 LEU A N 1
ATOM 636 C CA . LEU A 1 79 ? 3.516 -1.586 -10.514 1.00 95.25 79 LEU A CA 1
ATOM 637 C C . LEU A 1 79 ? 2.911 -2.718 -11.349 1.00 95.25 79 LEU A C 1
ATOM 639 O O . LEU A 1 79 ? 3.209 -2.868 -12.535 1.00 95.25 79 LEU A O 1
ATOM 643 N N . THR A 1 80 ? 2.048 -3.512 -10.727 1.00 96.75 80 THR A N 1
ATOM 644 C CA . THR A 1 80 ? 1.127 -4.390 -11.457 1.00 96.75 80 THR A CA 1
ATOM 645 C C . THR A 1 80 ? -0.050 -3.569 -11.996 1.00 96.75 80 THR A C 1
ATOM 647 O O . THR A 1 80 ? -0.230 -2.409 -11.629 1.00 96.75 80 THR A O 1
ATOM 650 N N . LYS A 1 81 ? -0.930 -4.185 -12.795 1.00 96.38 81 LYS A N 1
ATOM 651 C CA . LYS A 1 81 ? -2.195 -3.552 -13.213 1.00 96.38 81 LYS A CA 1
ATOM 652 C C . LYS A 1 81 ? -3.068 -3.127 -12.026 1.00 96.38 81 LYS A C 1
ATOM 654 O O . LYS A 1 81 ? -3.715 -2.085 -12.079 1.00 96.38 81 LYS A O 1
ATOM 659 N N . LEU A 1 82 ? -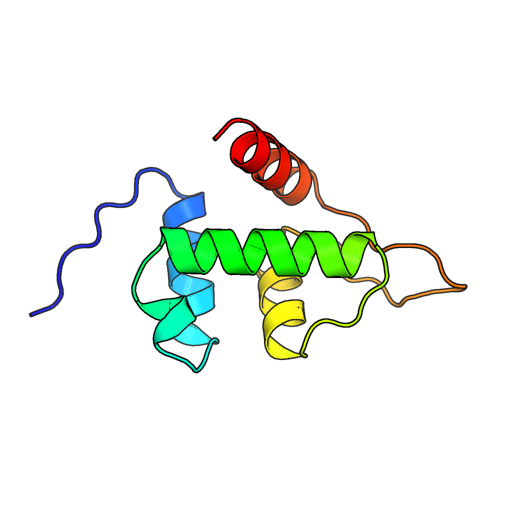3.044 -3.907 -10.944 1.00 95.06 82 LEU A N 1
ATOM 660 C CA . LEU A 1 82 ? -3.727 -3.572 -9.697 1.00 95.06 82 LEU A CA 1
ATOM 661 C C . LEU A 1 82 ? -3.087 -2.350 -9.024 1.00 95.06 82 LEU A C 1
ATOM 663 O 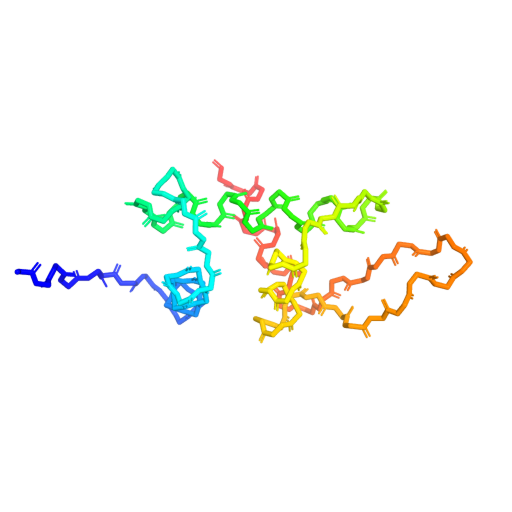O . LEU A 1 82 ? -3.796 -1.425 -8.638 1.00 95.06 82 LEU A O 1
ATOM 667 N N . GLY A 1 83 ? -1.753 -2.316 -8.937 1.00 95.81 83 GLY A N 1
ATOM 668 C CA . GLY A 1 83 ? -1.007 -1.167 -8.421 1.00 95.81 83 GLY A CA 1
ATOM 669 C C . GLY A 1 83 ? -1.263 0.113 -9.212 1.00 95.81 83 GLY A C 1
ATOM 670 O O . GLY A 1 83 ? -1.519 1.156 -8.619 1.00 95.81 83 GLY A O 1
ATOM 671 N N . GLU A 1 84 ? -1.255 0.035 -10.544 1.00 95.88 84 GLU A N 1
ATOM 672 C CA . GLU A 1 84 ? -1.585 1.157 -11.432 1.00 95.88 84 GLU A CA 1
ATOM 673 C C . GLU A 1 84 ? -3.005 1.680 -11.172 1.00 95.88 84 GLU A C 1
ATOM 675 O O . GLU A 1 84 ? -3.191 2.883 -10.992 1.00 95.88 84 GLU A O 1
ATOM 680 N N . SER A 1 85 ? -3.994 0.780 -11.100 1.00 94.19 85 SER A N 1
ATOM 681 C CA . SER A 1 85 ? -5.389 1.150 -10.837 1.00 94.19 85 SER A CA 1
ATOM 682 C C . SER A 1 85 ? -5.563 1.798 -9.462 1.00 94.19 85 SER A C 1
ATOM 684 O O . SER A 1 85 ? -6.219 2.833 -9.350 1.00 94.19 85 SER A O 1
ATOM 686 N N . PHE A 1 86 ? -4.925 1.242 -8.427 1.00 94.75 86 PHE A N 1
ATOM 687 C CA . PHE A 1 86 ? -4.938 1.813 -7.081 1.00 94.75 86 PHE A CA 1
ATOM 688 C C . PHE A 1 86 ? -4.337 3.227 -7.059 1.00 94.75 86 PHE A C 1
ATOM 690 O O . PHE A 1 86 ? -4.947 4.153 -6.526 1.00 94.75 86 PHE A O 1
ATOM 697 N N . MET A 1 87 ? -3.166 3.411 -7.675 1.00 94.25 87 MET A N 1
ATOM 698 C CA . MET A 1 87 ? -2.487 4.707 -7.737 1.00 94.25 87 MET A CA 1
ATOM 699 C C . MET A 1 87 ? -3.296 5.753 -8.514 1.00 94.25 87 MET A C 1
ATOM 701 O O . MET A 1 87 ? -3.307 6.918 -8.123 1.00 94.25 87 MET A O 1
ATOM 705 N N . ALA A 1 88 ? -3.978 5.359 -9.594 1.00 92.44 88 ALA A N 1
ATOM 706 C CA . ALA A 1 88 ? -4.843 6.255 -10.361 1.00 92.44 88 ALA A CA 1
ATOM 707 C C . ALA A 1 88 ? -6.037 6.740 -9.524 1.00 92.44 88 ALA A C 1
ATOM 709 O O . ALA A 1 88 ? -6.225 7.943 -9.371 1.00 92.44 88 ALA A O 1
ATOM 710 N N . GLN A 1 89 ? -6.762 5.817 -8.885 1.00 87.56 89 GLN A N 1
ATOM 711 C CA . GLN A 1 89 ? -7.913 6.145 -8.033 1.00 87.56 89 GLN A CA 1
ATOM 712 C C . GLN A 1 89 ? -7.540 7.010 -6.822 1.00 87.56 89 GLN A C 1
ATOM 714 O O . GLN A 1 89 ? -8.371 7.759 -6.314 1.00 87.56 89 GLN A O 1
ATOM 719 N N . TYR A 1 90 ? -6.306 6.890 -6.326 1.00 85.06 90 TYR A N 1
ATOM 720 C CA . TYR 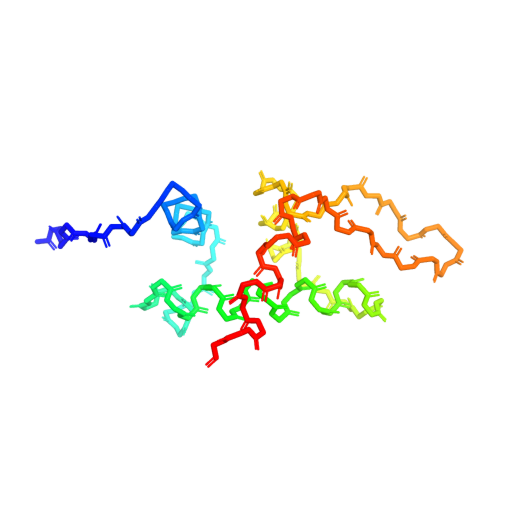A 1 90 ? -5.836 7.689 -5.197 1.00 85.06 90 TYR A CA 1
ATOM 721 C C . TYR A 1 90 ? -5.488 9.135 -5.592 1.00 85.06 90 TYR A C 1
ATOM 723 O O . TYR A 1 90 ? -5.589 10.020 -4.754 1.00 85.06 90 TYR A O 1
ATOM 731 N N . LYS A 1 91 ? -5.099 9.393 -6.851 1.00 72.19 91 LYS A N 1
ATOM 732 C CA . LYS A 1 91 ? -4.814 10.751 -7.360 1.00 72.19 91 LYS A CA 1
ATOM 733 C C . LYS A 1 91 ? -6.069 11.572 -7.660 1.00 72.19 91 LYS A C 1
ATOM 735 O O . LYS A 1 91 ? -5.987 12.792 -7.721 1.00 72.19 91 LYS A O 1
ATOM 740 N N . GLU A 1 92 ? -7.195 10.907 -7.889 1.00 58.47 92 GLU A N 1
ATOM 741 C CA . GLU A 1 92 ? -8.492 11.529 -8.196 1.00 58.47 92 GLU A CA 1
ATOM 742 C C . GLU A 1 92 ? -9.289 11.911 -6.932 1.00 58.47 92 GLU A C 1
ATOM 744 O O . GLU A 1 92 ? -10.443 12.330 -7.030 1.00 58.47 92 GLU A O 1
ATOM 749 N N . LYS A 1 93 ? -8.685 11.763 -5.747 1.00 52.19 93 LYS A N 1
ATOM 750 C CA . LYS A 1 93 ? -9.243 12.118 -4.438 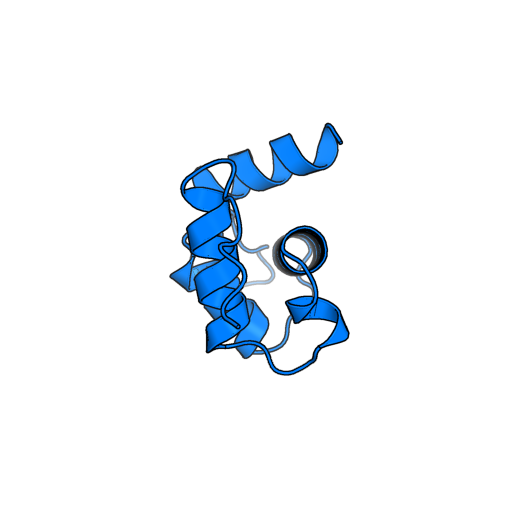1.00 52.19 93 LYS A CA 1
ATOM 751 C C . LYS A 1 93 ? -8.445 13.232 -3.781 1.00 52.19 93 LYS A C 1
ATOM 753 O O . LYS A 1 93 ? -9.092 14.033 -3.074 1.00 52.19 93 LYS A O 1
#

Sequence (93 aa):
METEQQFKNQIDQIIYDLFSKRWVGESVTCSLDAMKKQLHKNLTDQVNGYWSGHTAYHIMVEGGFLIDAKHVNGKPKKLTKLGESFMAQYKEK

pLDDT: mean 86.7, std 13.21, range [34.94, 96.75]

Secondary structure (DSSP, 8-state):
-------SSHHHHHHHHHHHHH---HHHHT-HHHHHHHHHHHHHHHHTT----HHHHHHHHHTTSB------TTPPPPBPHHHHHHHHHHHT-

Radius of gyration: 13.34 Å; chains: 1; bounding box: 39×22×34 Å